Protein AF-A0A7M5UE19-F1 (afdb_monomer)

Mean predicted aligned error: 8.44 Å

Foldseek 3Di:
DEEEAEDDEDQEEEEEAEDQHYEYAYEYAYYAYEYEHQEYEYAYEYAHEEAEYDHQEYEEAYEYAAYEYEYAHQEYEEEYEYAEYEYEYEHAYYEYEYEYEYYEYHYPDHQYEYEYQYDYDYPDPVRYDYDDHPDDD

Secondary structure (DSSP, 8-state):
-EEEEEEEEEEEEEE--EEEEEEEEEEEEEEEE--EEEEEEEEEEEEEEEE--EEEEEEEEEEEEEEEE--BSSEEEEEEEEEEEEE---SSEEEEEEEEEEEEE--SSSEEEEEESSEEE-S-GGGEEE-------

Solvent-accessible surface area (backbone atoms only — not comparable to full-atom values): 6480 Å² total; per-residue (Å²): 109,72,41,78,46,71,74,57,78,44,71,66,48,78,48,70,48,68,31,57,30,19,37,39,37,42,44,33,47,30,41,39,39,42,28,31,24,52,30,19,39,38,40,39,43,36,42,37,42,38,37,41,28,32,24,49,30,22,38,38,40,40,41,35,45,38,41,39,37,40,31,30,27,51,30,25,39,39,40,39,42,36,45,38,39,40,38,38,45,28,21,56,36,31,38,40,40,42,45,49,65,40,46,39,53,51,70,71,62,42,47,34,38,43,38,44,66,41,71,70,64,64,90,63,70,91,40,53,50,79,57,68,84,58,81,80,130

Structure (mmCIF, N/CA/C/O backbone):
data_AF-A0A7M5UE19-F1
#
_entry.id   AF-A0A7M5UE19-F1
#
loop_
_atom_site.group_PDB
_atom_site.id
_atom_site.type_symbol
_atom_site.label_atom_id
_atom_site.label_alt_id
_atom_site.label_comp_id
_atom_site.label_asym_id
_atom_site.labe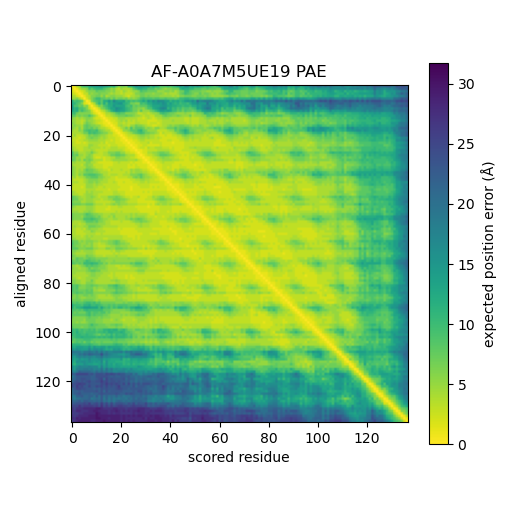l_entity_id
_atom_site.label_seq_id
_atom_site.pdbx_PDB_ins_code
_atom_site.Cartn_x
_atom_site.Cartn_y
_atom_site.Cartn_z
_atom_site.occupancy
_atom_site.B_iso_or_equiv
_atom_site.auth_seq_id
_atom_site.auth_comp_id
_atom_site.auth_asym_id
_atom_site.auth_atom_id
_atom_site.pdbx_PDB_model_num
ATOM 1 N N . MET A 1 1 ? 20.580 3.899 -9.466 1.00 66.88 1 MET A N 1
ATOM 2 C CA . MET A 1 1 ? 20.451 4.017 -8.003 1.00 66.88 1 MET A CA 1
ATOM 3 C C . MET A 1 1 ? 19.253 3.220 -7.522 1.00 66.88 1 MET A C 1
ATOM 5 O O . MET A 1 1 ? 18.225 3.252 -8.193 1.00 66.88 1 MET A O 1
ATOM 9 N N . SER A 1 2 ? 19.410 2.525 -6.399 1.00 81.69 2 SER A N 1
ATOM 10 C CA . SER A 1 2 ? 18.320 1.892 -5.650 1.00 81.69 2 SER A CA 1
ATOM 11 C C . SER A 1 2 ? 18.228 2.580 -4.289 1.00 81.69 2 SER A C 1
ATOM 13 O O . SER A 1 2 ? 19.278 2.899 -3.731 1.00 81.69 2 SER A O 1
ATOM 15 N N . VAL A 1 3 ? 17.020 2.799 -3.783 1.00 84.81 3 VAL A N 1
ATOM 16 C CA . VAL A 1 3 ? 16.764 3.358 -2.451 1.00 84.81 3 VAL A CA 1
ATOM 17 C C . VAL A 1 3 ? 16.072 2.288 -1.614 1.00 84.81 3 VAL A C 1
ATOM 19 O O . VAL A 1 3 ? 15.163 1.620 -2.106 1.00 84.81 3 VAL A O 1
ATOM 22 N N . LYS A 1 4 ? 16.534 2.102 -0.378 1.00 85.94 4 LYS A N 1
ATOM 23 C CA . LYS A 1 4 ? 15.905 1.233 0.615 1.00 85.94 4 LYS A CA 1
ATOM 24 C C . LYS A 1 4 ? 15.665 2.058 1.878 1.00 85.94 4 LYS A C 1
ATOM 26 O O . LYS A 1 4 ? 16.582 2.758 2.305 1.00 85.94 4 LYS A O 1
ATOM 31 N N . VAL A 1 5 ? 14.447 2.008 2.403 1.00 83.19 5 VAL A N 1
ATOM 32 C CA . VAL A 1 5 ? 14.054 2.569 3.698 1.00 83.19 5 VAL A CA 1
ATOM 33 C C . VAL A 1 5 ? 13.591 1.395 4.554 1.00 83.19 5 VAL A C 1
ATOM 35 O O . VAL A 1 5 ? 12.719 0.654 4.114 1.00 83.19 5 VAL A O 1
ATOM 38 N N . GLU A 1 6 ? 14.209 1.218 5.716 1.00 79.81 6 GLU A N 1
ATOM 39 C CA . GLU A 1 6 ? 13.894 0.185 6.710 1.00 79.81 6 GLU A CA 1
ATOM 40 C C . GLU A 1 6 ? 13.705 0.870 8.071 1.00 79.81 6 GLU A C 1
ATOM 42 O O . GLU A 1 6 ? 14.423 1.830 8.372 1.00 79.81 6 GLU A O 1
ATOM 47 N N . GLU A 1 7 ? 12.754 0.374 8.865 1.00 62.78 7 GLU A N 1
ATOM 48 C CA . GLU A 1 7 ? 12.625 0.610 10.314 1.00 62.78 7 GLU A CA 1
ATOM 49 C C . GLU A 1 7 ? 12.511 2.074 10.808 1.00 62.78 7 GLU A C 1
ATOM 51 O O . GLU A 1 7 ? 13.136 2.447 11.808 1.00 62.78 7 GLU A O 1
ATOM 56 N N . PRO A 1 8 ? 11.725 2.974 10.194 1.00 64.31 8 PRO A N 1
ATOM 57 C CA . PRO A 1 8 ? 11.242 4.122 10.935 1.00 64.31 8 PRO A CA 1
ATOM 58 C C . PRO A 1 8 ? 10.097 3.628 11.836 1.00 64.31 8 PRO A C 1
ATOM 60 O O . PRO A 1 8 ? 9.100 3.109 11.347 1.00 64.31 8 PRO A O 1
ATOM 63 N N . GLU A 1 9 ? 10.262 3.759 13.152 1.00 62.81 9 GLU A N 1
ATOM 64 C CA . GLU A 1 9 ? 9.203 3.527 14.138 1.00 62.81 9 GLU A CA 1
ATOM 65 C C . GLU A 1 9 ? 8.637 4.875 14.590 1.00 62.81 9 GLU A C 1
ATOM 67 O O . GLU A 1 9 ? 9.375 5.808 14.937 1.00 62.81 9 GLU A O 1
ATOM 72 N N . GLY A 1 10 ? 7.312 5.004 14.610 1.00 65.81 10 GLY A N 1
ATOM 73 C CA . GLY A 1 10 ? 6.695 6.272 14.961 1.00 65.81 10 GLY A CA 1
ATOM 74 C C . GLY A 1 10 ? 5.179 6.237 14.999 1.00 65.81 10 GLY A C 1
ATOM 75 O O . GLY A 1 10 ? 4.513 5.415 14.378 1.00 65.81 10 GLY A O 1
ATOM 76 N N . THR A 1 11 ? 4.608 7.185 15.740 1.00 74.12 11 THR A N 1
ATOM 77 C CA . THR A 1 11 ? 3.150 7.304 15.856 1.00 74.12 11 THR A CA 1
ATOM 78 C C . THR A 1 11 ? 2.521 7.807 14.551 1.00 74.12 11 THR A C 1
ATOM 80 O O . THR A 1 11 ? 1.397 7.442 14.211 1.00 74.12 11 THR A O 1
ATOM 83 N N . THR A 1 12 ? 3.256 8.648 13.819 1.00 81.25 12 THR A N 1
ATOM 84 C CA . THR A 1 12 ? 2.856 9.251 12.542 1.00 81.25 12 THR A CA 1
ATOM 85 C C . THR A 1 12 ? 4.076 9.384 11.638 1.00 81.25 12 THR A C 1
ATOM 87 O O . THR A 1 12 ? 5.030 10.058 12.037 1.00 81.25 12 THR A O 1
ATOM 90 N N . MET A 1 13 ? 4.061 8.789 10.444 1.00 80.25 13 MET A N 1
ATOM 91 C CA . MET A 1 13 ? 5.207 8.829 9.523 1.00 80.25 13 MET A CA 1
ATOM 92 C C . MET A 1 13 ? 4.800 9.020 8.064 1.00 80.25 13 MET A C 1
ATOM 94 O O . MET A 1 13 ? 3.722 8.604 7.642 1.00 80.25 13 MET A O 1
ATOM 98 N N . SER A 1 14 ? 5.692 9.649 7.296 1.00 83.50 14 SER A N 1
ATOM 99 C CA . SER A 1 14 ? 5.532 9.865 5.857 1.00 83.50 14 SER A CA 1
ATOM 100 C C . SER A 1 14 ? 6.846 9.573 5.137 1.00 83.50 14 SER A C 1
ATOM 102 O O . SER A 1 14 ? 7.886 10.110 5.526 1.00 83.50 14 SER A O 1
ATOM 104 N N . VAL A 1 15 ? 6.817 8.708 4.118 1.00 84.00 15 VAL A N 1
ATOM 105 C CA . VAL A 1 15 ? 8.023 8.233 3.417 1.00 84.00 15 VAL A CA 1
ATOM 106 C C . VAL A 1 15 ? 7.834 8.309 1.902 1.00 84.00 15 VAL A C 1
ATOM 108 O O . VAL A 1 15 ? 6.930 7.685 1.358 1.00 84.00 15 VAL A O 1
ATOM 111 N N . GLU A 1 16 ? 8.737 9.017 1.215 1.00 86.38 16 GLU A N 1
ATOM 112 C CA . GLU A 1 16 ? 8.673 9.251 -0.241 1.00 86.38 16 GLU A CA 1
ATOM 113 C C . GLU A 1 16 ? 10.014 8.930 -0.947 1.00 86.38 16 GLU A C 1
ATOM 115 O O . GLU A 1 16 ? 10.749 9.827 -1.378 1.00 86.38 16 GLU A O 1
ATOM 120 N N . PRO A 1 17 ? 10.432 7.655 -1.045 1.00 81.62 17 PRO A N 1
ATOM 121 C CA . PRO A 1 17 ? 11.705 7.312 -1.666 1.00 81.62 17 PRO A CA 1
ATOM 122 C C . PRO A 1 17 ? 11.600 7.232 -3.194 1.00 81.62 17 PRO A C 1
ATOM 124 O O . PRO A 1 17 ? 10.772 6.512 -3.755 1.00 81.62 17 PRO A O 1
ATOM 127 N N . GLY A 1 18 ? 12.520 7.916 -3.882 1.00 77.38 18 GLY A N 1
ATOM 128 C CA . GLY A 1 18 ? 12.615 7.943 -5.345 1.00 77.38 18 GLY A CA 1
ATOM 129 C C . GLY A 1 18 ? 13.885 7.281 -5.894 1.00 77.38 18 GLY A C 1
ATOM 130 O O . GLY A 1 18 ? 14.994 7.558 -5.436 1.00 77.38 18 GLY A O 1
ATOM 131 N N . GLY A 1 19 ? 13.765 6.442 -6.928 1.00 80.62 19 GLY A N 1
ATOM 132 C CA . GLY A 1 19 ? 14.926 5.816 -7.574 1.00 80.62 19 GLY A CA 1
ATOM 133 C C . GLY A 1 19 ? 14.592 4.951 -8.792 1.00 80.62 19 GLY A C 1
ATOM 134 O O . GLY A 1 19 ? 13.456 4.878 -9.239 1.00 80.62 19 GLY A O 1
ATOM 135 N N . LEU A 1 20 ? 15.580 4.239 -9.360 1.00 84.56 20 LEU A N 1
ATOM 136 C CA . LEU A 1 20 ? 15.265 3.195 -10.359 1.00 84.56 20 LEU A CA 1
ATOM 137 C C . LEU A 1 20 ? 14.562 2.005 -9.691 1.00 84.56 20 LEU A C 1
ATOM 139 O O . LEU A 1 20 ? 13.762 1.321 -10.329 1.00 84.56 20 LEU A O 1
ATOM 143 N N . LYS A 1 21 ? 14.900 1.745 -8.427 1.00 85.50 21 LYS A N 1
ATOM 144 C CA . LYS A 1 21 ? 14.276 0.748 -7.561 1.00 85.50 21 LYS A CA 1
ATOM 145 C C . LYS A 1 21 ? 14.099 1.364 -6.176 1.00 85.50 21 LYS A C 1
ATOM 147 O O . LYS A 1 21 ? 15.091 1.872 -5.652 1.00 85.50 21 LYS A O 1
ATOM 152 N N . SER A 1 22 ? 12.908 1.266 -5.611 1.00 85.69 22 SER A N 1
ATOM 153 C CA . SER A 1 22 ? 12.597 1.723 -4.256 1.00 85.69 22 SER A CA 1
ATOM 154 C C . SER A 1 22 ? 12.024 0.558 -3.451 1.00 85.69 22 SER A C 1
ATOM 156 O O . SER A 1 22 ? 11.230 -0.219 -3.980 1.00 85.69 22 SER A O 1
ATOM 158 N N . SER A 1 23 ? 12.473 0.409 -2.208 1.00 86.56 23 SER A N 1
ATOM 159 C CA . SER A 1 23 ? 11.973 -0.576 -1.246 1.00 86.56 23 SER A CA 1
ATOM 160 C C . SER A 1 23 ? 11.717 0.133 0.076 1.00 86.56 23 SER A C 1
ATOM 162 O O . SER A 1 23 ? 12.596 0.872 0.525 1.00 86.56 23 SER A O 1
ATOM 164 N N . VAL A 1 24 ? 10.542 -0.065 0.661 1.00 87.50 24 VAL A N 1
ATOM 165 C CA . VAL A 1 24 ? 10.120 0.587 1.905 1.00 87.50 24 VAL A CA 1
ATOM 166 C C . VAL A 1 24 ? 9.533 -0.453 2.839 1.00 87.50 24 VAL A C 1
ATOM 168 O O . VAL A 1 24 ? 8.663 -1.197 2.408 1.00 87.50 24 VAL A O 1
ATOM 171 N N . GLU A 1 25 ? 10.011 -0.471 4.076 1.00 88.44 25 GLU A N 1
ATOM 172 C CA . GLU A 1 25 ? 9.521 -1.314 5.165 1.00 88.44 25 GLU A CA 1
ATOM 173 C C . GLU A 1 25 ? 9.382 -0.436 6.410 1.00 88.44 25 GLU A C 1
ATOM 175 O O . GLU A 1 25 ? 10.369 0.173 6.843 1.00 88.44 25 GLU A O 1
ATOM 180 N N . VAL A 1 26 ? 8.155 -0.276 6.911 1.00 83.88 26 VAL A N 1
ATOM 181 C CA . VAL A 1 26 ? 7.849 0.637 8.024 1.00 83.88 26 VAL A CA 1
ATOM 182 C C . VAL A 1 26 ? 6.739 0.082 8.922 1.00 83.88 26 VAL A C 1
ATOM 184 O O . VAL A 1 26 ? 5.801 -0.545 8.431 1.00 83.88 26 VAL A O 1
ATOM 187 N N . GLU A 1 27 ? 6.812 0.382 10.222 1.00 85.19 27 GLU A N 1
ATOM 188 C CA . GLU A 1 27 ? 5.825 -0.031 11.232 1.00 85.19 27 GLU A CA 1
ATOM 189 C C . GLU A 1 27 ? 5.351 1.183 12.049 1.00 85.19 27 GLU A C 1
ATOM 191 O O . GLU A 1 27 ? 6.149 2.021 12.481 1.00 85.19 27 GLU A O 1
ATOM 196 N N . GLY A 1 28 ? 4.044 1.312 12.285 1.00 83.38 28 GLY A N 1
ATOM 197 C CA . GLY A 1 28 ? 3.522 2.431 13.066 1.00 83.38 28 GLY A CA 1
ATOM 198 C C . GLY A 1 28 ? 2.003 2.526 13.125 1.00 83.38 28 GLY A C 1
ATOM 199 O O . GLY A 1 28 ? 1.270 1.797 12.473 1.00 83.38 28 GLY A O 1
ATOM 200 N N . THR A 1 29 ? 1.481 3.468 13.910 1.00 85.12 29 THR A N 1
ATOM 201 C CA . THR A 1 29 ? 0.019 3.621 14.047 1.00 85.12 29 THR A CA 1
ATOM 202 C C . THR A 1 29 ? -0.633 4.303 12.848 1.00 85.12 29 THR A C 1
ATOM 204 O O . THR A 1 29 ? -1.698 3.867 12.413 1.00 85.12 29 THR A O 1
ATOM 207 N N . THR A 1 30 ? -0.013 5.362 12.320 1.00 85.38 30 THR A N 1
ATOM 208 C CA . THR A 1 30 ? -0.544 6.141 11.194 1.00 85.38 30 THR A CA 1
ATOM 209 C C . THR A 1 30 ? 0.559 6.410 10.183 1.00 85.38 30 THR A C 1
ATOM 211 O O . THR A 1 30 ? 1.527 7.099 10.514 1.00 85.38 30 THR A O 1
ATOM 214 N N . MET A 1 31 ? 0.431 5.911 8.954 1.00 85.06 31 MET A N 1
ATOM 215 C CA . MET A 1 31 ? 1.505 6.032 7.963 1.00 85.06 31 MET A CA 1
ATOM 216 C C . MET A 1 31 ? 1.026 6.385 6.559 1.00 85.06 31 MET A C 1
ATOM 218 O O . MET A 1 31 ? -0.054 5.984 6.129 1.00 85.06 31 MET A O 1
ATOM 222 N N . SER A 1 32 ? 1.878 7.129 5.852 1.00 87.44 32 SER A N 1
ATOM 223 C CA . SER A 1 32 ? 1.704 7.509 4.449 1.00 87.44 32 SER A CA 1
ATOM 224 C C . SER A 1 32 ? 2.976 7.185 3.661 1.00 87.44 32 SER A C 1
ATOM 226 O O . SER A 1 32 ? 4.052 7.684 3.991 1.00 87.44 32 SER A O 1
ATOM 228 N N . VAL A 1 33 ? 2.883 6.332 2.643 1.00 86.50 33 VAL A N 1
ATOM 229 C CA . VAL A 1 33 ? 4.051 5.813 1.915 1.00 86.50 33 VAL A CA 1
ATOM 230 C C . VAL A 1 33 ? 3.856 5.993 0.409 1.00 86.50 33 VAL A C 1
ATOM 232 O O . VAL A 1 33 ? 3.010 5.331 -0.183 1.00 86.50 33 VAL A O 1
ATOM 235 N N . GLU A 1 34 ? 4.671 6.844 -0.221 1.00 87.94 34 GLU A N 1
ATOM 236 C CA . GLU A 1 34 ? 4.589 7.174 -1.657 1.00 87.94 34 GLU A CA 1
ATOM 237 C C . GLU A 1 34 ? 5.935 6.937 -2.388 1.00 87.94 34 GLU A C 1
ATOM 239 O O . GLU A 1 34 ? 6.688 7.865 -2.702 1.00 87.94 34 GLU A O 1
ATOM 244 N N . PRO A 1 35 ? 6.331 5.675 -2.638 1.00 83.38 35 PRO A N 1
ATOM 245 C CA . PRO A 1 35 ? 7.574 5.371 -3.331 1.00 83.38 35 PRO A CA 1
ATOM 246 C C . PRO A 1 35 ? 7.430 5.439 -4.844 1.00 83.38 35 PRO A C 1
ATOM 248 O O . PRO A 1 35 ? 6.572 4.797 -5.451 1.00 83.38 35 PRO A O 1
ATOM 251 N N . GLY A 1 36 ? 8.378 6.137 -5.467 1.00 80.31 36 GLY A N 1
ATOM 252 C CA . GLY A 1 36 ? 8.467 6.292 -6.913 1.00 80.31 36 GLY A CA 1
ATOM 253 C C . GLY A 1 36 ? 9.659 5.555 -7.522 1.00 80.31 36 GLY A C 1
ATOM 254 O O . GLY A 1 36 ? 10.775 5.570 -6.992 1.00 80.31 36 GLY A O 1
ATOM 255 N N . GLY A 1 37 ? 9.463 4.960 -8.700 1.00 83.81 37 GLY A N 1
ATOM 256 C CA . GLY A 1 37 ? 10.570 4.427 -9.493 1.00 83.81 37 GLY A CA 1
ATOM 257 C C . GLY A 1 37 ? 10.163 3.568 -10.683 1.00 83.81 37 GLY A C 1
ATOM 258 O O . GLY A 1 37 ? 9.005 3.514 -11.069 1.00 83.81 37 GLY A O 1
ATOM 259 N N . LEU A 1 38 ? 11.108 2.850 -11.307 1.00 86.12 38 LEU A N 1
ATOM 260 C CA . LEU A 1 38 ? 10.726 1.815 -12.288 1.00 86.12 38 LEU A CA 1
ATOM 261 C C . LEU A 1 38 ? 10.152 0.579 -11.587 1.00 86.12 38 LEU A C 1
ATOM 263 O O . LEU A 1 38 ? 9.332 -0.132 -12.172 1.00 86.12 38 LEU A O 1
ATOM 267 N N . LYS A 1 39 ? 10.636 0.294 -10.376 1.00 86.31 39 LYS A N 1
ATOM 268 C CA . LYS A 1 39 ? 10.170 -0.791 -9.515 1.00 86.31 39 LYS A CA 1
ATOM 269 C C . LYS A 1 39 ? 10.040 -0.281 -8.085 1.00 86.31 39 LYS A C 1
ATOM 271 O O . LYS A 1 39 ? 11.047 0.178 -7.546 1.00 86.31 39 LYS A O 1
ATOM 276 N N . SER A 1 40 ? 8.869 -0.441 -7.493 1.00 87.69 40 SER A N 1
ATOM 277 C CA . SER A 1 40 ? 8.596 -0.078 -6.103 1.00 87.69 40 SER A CA 1
ATOM 278 C C . SER A 1 40 ? 8.102 -1.311 -5.347 1.00 87.69 40 SER A C 1
ATOM 280 O O . SER A 1 40 ? 7.287 -2.066 -5.878 1.00 87.69 40 SER A O 1
ATOM 282 N N . SER A 1 41 ? 8.645 -1.538 -4.153 1.00 88.50 41 SER A N 1
ATOM 283 C CA . SER A 1 41 ? 8.213 -2.574 -3.209 1.00 88.50 41 SER A CA 1
ATOM 284 C C . SER A 1 41 ? 7.939 -1.916 -1.870 1.00 88.50 41 SER A C 1
ATOM 286 O O . SER A 1 41 ? 8.754 -1.104 -1.426 1.00 88.50 41 SER A O 1
ATOM 288 N N . VAL A 1 42 ? 6.807 -2.237 -1.264 1.00 89.00 42 VAL A N 1
ATOM 289 C CA . VAL A 1 42 ? 6.345 -1.588 -0.042 1.00 89.00 42 VAL A CA 1
ATOM 290 C C . VAL A 1 42 ? 5.759 -2.634 0.886 1.00 89.00 42 VAL A C 1
ATOM 292 O O . VAL A 1 42 ? 4.903 -3.393 0.447 1.00 89.00 42 VAL A O 1
ATOM 295 N N . GLU A 1 43 ? 6.222 -2.638 2.126 1.00 89.94 43 GLU A N 1
ATOM 296 C CA . GLU A 1 43 ? 5.744 -3.480 3.217 1.00 89.94 43 GLU A CA 1
ATOM 297 C C . GLU A 1 43 ? 5.442 -2.575 4.410 1.00 89.94 43 GLU A C 1
ATOM 299 O O . GLU A 1 43 ? 6.249 -1.703 4.762 1.00 89.94 43 GLU A O 1
ATOM 304 N N . VAL A 1 44 ? 4.226 -2.674 4.942 1.00 86.12 44 VAL A N 1
ATOM 305 C CA . VAL A 1 44 ? 3.730 -1.704 5.916 1.00 86.12 44 VAL A CA 1
ATOM 306 C C . VAL A 1 44 ? 2.817 -2.366 6.932 1.00 86.12 44 VAL A C 1
ATOM 308 O O . VAL A 1 44 ? 1.768 -2.886 6.562 1.00 86.12 44 VAL A O 1
ATOM 311 N N . GLU A 1 45 ? 3.158 -2.258 8.211 1.00 88.19 45 GLU A N 1
ATOM 312 C CA . GLU A 1 45 ? 2.334 -2.787 9.302 1.00 88.19 45 GLU A CA 1
ATOM 313 C C . GLU A 1 45 ? 1.836 -1.644 10.193 1.00 88.19 45 GLU A C 1
ATOM 315 O O . GLU A 1 45 ? 2.592 -0.739 10.572 1.00 88.19 45 GLU A O 1
ATOM 320 N N . GLY A 1 46 ? 0.537 -1.631 10.504 1.00 86.00 46 GLY A N 1
ATOM 321 C CA . GLY A 1 46 ? -0.001 -0.567 11.336 1.00 86.00 46 GLY A CA 1
ATOM 322 C C . GLY A 1 46 ? -1.503 -0.529 11.553 1.00 86.00 46 GLY A C 1
ATOM 323 O O . GLY A 1 46 ? -2.247 -1.470 11.318 1.00 86.00 46 GLY A O 1
ATOM 324 N N . THR A 1 47 ? -1.992 0.601 12.068 1.00 87.31 47 THR A N 1
ATOM 325 C CA . THR A 1 47 ? -3.423 0.760 12.385 1.00 87.31 47 THR A CA 1
ATOM 326 C C . THR A 1 47 ? -4.172 1.466 11.254 1.00 87.31 47 THR A C 1
ATOM 328 O O . THR A 1 47 ? -5.221 0.989 10.813 1.00 87.31 47 THR A O 1
ATOM 331 N N . THR A 1 48 ? -3.646 2.606 10.793 1.00 87.12 48 THR A N 1
ATOM 332 C CA . THR A 1 48 ? -4.224 3.452 9.738 1.00 87.12 48 THR A 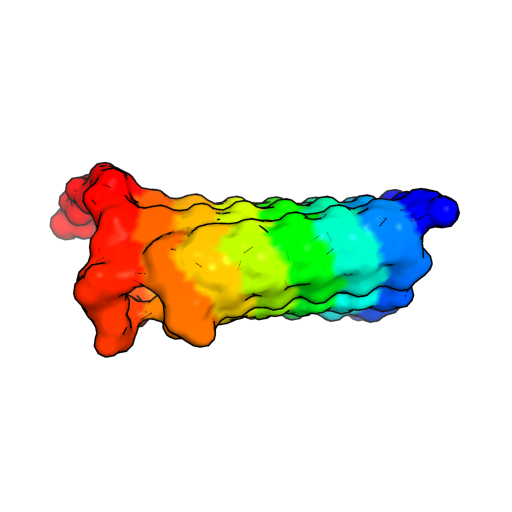CA 1
ATOM 333 C C . THR A 1 48 ? -3.183 3.778 8.675 1.00 87.12 48 THR A C 1
ATOM 335 O O . THR A 1 48 ? -2.195 4.452 8.962 1.00 87.12 48 THR A O 1
ATOM 338 N N . MET A 1 49 ? -3.41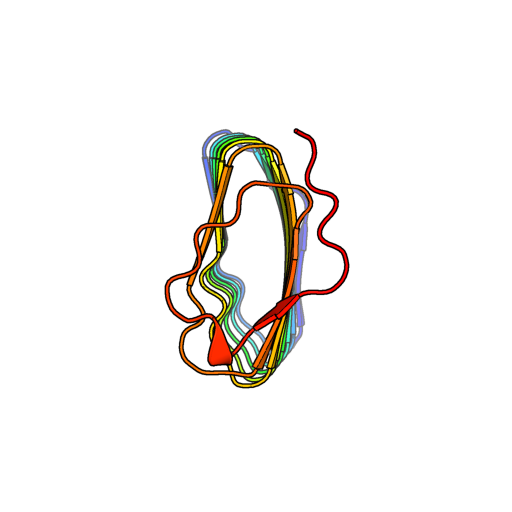6 3.340 7.441 1.00 86.75 49 MET A N 1
ATOM 339 C CA . MET A 1 49 ? -2.360 3.278 6.427 1.00 86.75 49 MET A CA 1
ATOM 340 C C . MET A 1 49 ? -2.827 3.852 5.093 1.00 86.75 49 MET A C 1
ATOM 342 O O . MET A 1 49 ? -3.941 3.569 4.644 1.00 86.75 49 MET A O 1
ATOM 346 N N . SER A 1 50 ? -1.956 4.622 4.445 1.00 88.88 50 SER A N 1
ATOM 347 C CA . SER A 1 50 ? -2.142 5.117 3.079 1.00 88.88 50 SER A CA 1
ATOM 348 C C . SER A 1 50 ? -0.889 4.839 2.256 1.00 88.88 50 SER A C 1
ATOM 350 O O . SER A 1 50 ? 0.206 5.261 2.629 1.00 88.88 50 SER A O 1
ATOM 352 N N . VAL A 1 51 ? -1.027 4.088 1.166 1.00 87.75 51 VAL A N 1
ATOM 353 C CA . VAL A 1 51 ? 0.115 3.592 0.389 1.00 87.75 51 VAL A CA 1
ATOM 354 C C . VAL A 1 51 ? -0.120 3.842 -1.097 1.00 87.75 51 VAL A C 1
ATOM 356 O O . VAL A 1 51 ? -0.993 3.225 -1.702 1.00 87.75 51 VAL A O 1
ATOM 359 N N . GLU A 1 52 ? 0.689 4.713 -1.697 1.00 89.00 52 GLU A N 1
ATOM 360 C CA . GLU A 1 52 ? 0.536 5.191 -3.080 1.00 89.00 52 GLU A CA 1
ATOM 361 C C . GLU A 1 52 ? 1.818 4.962 -3.913 1.00 89.00 52 GLU A C 1
ATOM 363 O O . GLU A 1 52 ? 2.534 5.890 -4.290 1.00 89.00 52 GLU A O 1
ATOM 368 N N . PRO A 1 53 ? 2.204 3.706 -4.197 1.00 83.69 53 PRO A N 1
ATOM 369 C CA . PRO A 1 53 ? 3.434 3.430 -4.922 1.00 83.69 53 PRO A CA 1
ATOM 370 C C . PRO A 1 53 ? 3.263 3.656 -6.421 1.00 83.69 53 PRO A C 1
ATOM 372 O O . PRO A 1 53 ? 2.426 3.038 -7.082 1.00 83.69 53 PRO A O 1
ATOM 375 N N . GLY A 1 54 ? 4.150 4.471 -6.986 1.00 80.94 54 GLY A N 1
ATOM 376 C CA . GLY A 1 54 ? 4.221 4.745 -8.414 1.00 80.94 54 GLY A CA 1
ATOM 377 C C . GLY A 1 54 ? 5.354 3.991 -9.110 1.00 80.94 54 GLY A C 1
ATOM 378 O O . GLY A 1 54 ? 6.481 3.902 -8.612 1.00 80.94 54 GLY A O 1
ATOM 379 N N . GLY A 1 55 ? 5.099 3.502 -10.326 1.00 83.25 55 GLY A N 1
ATOM 380 C CA . GLY A 1 55 ? 6.170 3.022 -11.196 1.00 83.25 55 GLY A CA 1
ATOM 381 C C . GLY A 1 55 ? 5.735 2.200 -12.398 1.00 83.25 55 GLY A C 1
ATOM 382 O O . GLY A 1 55 ? 4.572 2.168 -12.763 1.00 83.25 55 GLY A O 1
ATOM 383 N N . LEU A 1 56 ? 6.668 1.506 -13.064 1.00 85.81 56 LEU A N 1
ATOM 384 C CA . LEU A 1 56 ? 6.273 0.508 -14.077 1.00 85.81 56 LEU A CA 1
ATOM 385 C C . LEU A 1 56 ? 5.785 -0.786 -13.421 1.00 85.81 56 LEU A C 1
ATOM 387 O O . LEU A 1 56 ? 4.947 -1.485 -13.997 1.00 85.81 56 LEU A O 1
ATOM 391 N N . LYS A 1 57 ? 6.367 -1.135 -12.271 1.00 86.56 57 LYS A N 1
ATOM 392 C CA . LYS A 1 57 ? 6.011 -2.303 -11.469 1.00 86.56 57 LYS A CA 1
ATOM 393 C C . LYS A 1 57 ? 5.934 -1.910 -9.999 1.00 86.56 57 LYS A C 1
ATOM 395 O O . LYS A 1 57 ? 6.951 -1.465 -9.468 1.00 86.56 57 LYS A O 1
ATOM 400 N N . SER A 1 58 ? 4.799 -2.166 -9.372 1.00 87.00 58 SER A N 1
ATOM 401 C CA . SER A 1 58 ? 4.575 -1.890 -7.954 1.00 87.00 58 SER A CA 1
ATOM 402 C C . SER A 1 58 ? 4.143 -3.173 -7.244 1.00 87.00 58 SER A C 1
ATOM 404 O O . SER A 1 58 ? 3.340 -3.934 -7.786 1.00 87.00 58 SER A O 1
ATOM 406 N N . SER A 1 59 ? 4.724 -3.432 -6.075 1.00 88.50 59 SER A N 1
ATOM 407 C CA . SER A 1 59 ? 4.339 -4.510 -5.160 1.00 88.50 59 SER A CA 1
ATOM 408 C C . SER A 1 59 ? 4.069 -3.899 -3.798 1.00 88.50 59 SER A C 1
ATOM 410 O O . SER A 1 59 ? 4.892 -3.108 -3.330 1.00 88.50 59 SER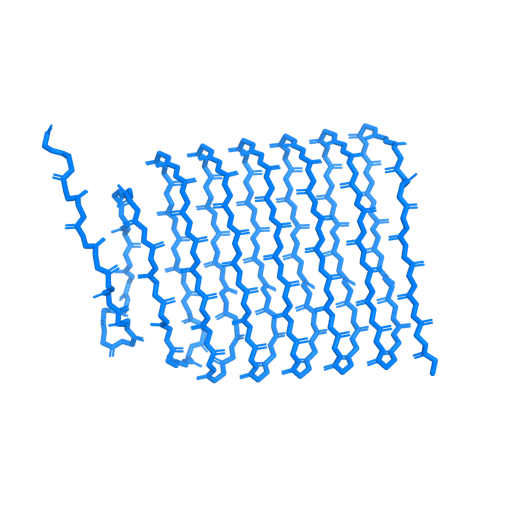 A O 1
ATOM 412 N N . VAL A 1 60 ? 2.934 -4.239 -3.204 1.00 89.19 60 VAL A N 1
ATOM 413 C CA . VAL A 1 60 ? 2.493 -3.679 -1.928 1.00 89.19 60 VAL A CA 1
ATOM 414 C C . VAL A 1 60 ? 1.975 -4.796 -1.046 1.00 89.19 60 VAL A C 1
ATOM 416 O O . VAL A 1 60 ? 1.134 -5.565 -1.500 1.00 89.19 60 VAL A O 1
ATOM 419 N N . GLU A 1 61 ? 2.461 -4.836 0.182 1.00 90.38 61 GLU A N 1
ATOM 420 C CA . GLU A 1 61 ? 1.990 -5.694 1.259 1.00 90.38 61 GLU A CA 1
ATOM 421 C C . GLU A 1 61 ? 1.671 -4.793 2.449 1.00 90.38 61 GLU A C 1
ATOM 423 O O . GLU A 1 61 ? 2.482 -3.942 2.830 1.00 90.38 61 GLU A O 1
ATOM 428 N N . VAL A 1 62 ? 0.443 -4.878 2.951 1.00 86.62 62 VAL A N 1
ATOM 429 C CA . VAL A 1 62 ? -0.022 -4.002 4.025 1.00 86.62 62 VAL A CA 1
ATOM 430 C C . VAL A 1 62 ? -0.843 -4.817 5.015 1.00 86.62 62 VAL A C 1
ATOM 432 O O . VAL A 1 62 ? -1.799 -5.480 4.613 1.00 86.62 62 VAL A O 1
ATOM 435 N N . GLU A 1 63 ? -0.519 -4.710 6.300 1.00 88.75 63 GLU A N 1
ATOM 436 C CA . GLU A 1 63 ? -1.259 -5.347 7.392 1.00 88.75 63 GLU A CA 1
ATOM 437 C C . GLU A 1 63 ? -1.771 -4.288 8.378 1.00 88.75 63 GLU A C 1
ATOM 439 O O . GLU A 1 63 ? -1.032 -3.394 8.805 1.00 88.75 63 GLU A O 1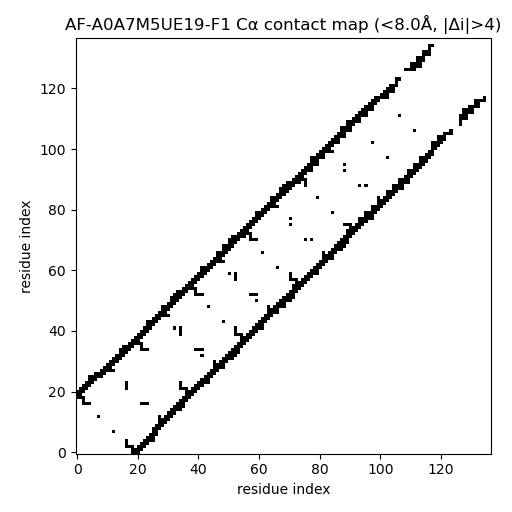
ATOM 444 N N . GLY A 1 64 ? -3.063 -4.347 8.723 1.00 86.62 64 GLY A N 1
ATOM 445 C CA . GLY A 1 64 ? -3.634 -3.374 9.645 1.00 86.62 64 GLY A CA 1
ATOM 446 C C . GLY A 1 64 ? -5.150 -3.272 9.708 1.00 86.62 64 GLY A C 1
ATOM 447 O O . GLY A 1 64 ? -5.905 -3.998 9.076 1.00 86.62 64 GLY A O 1
ATOM 448 N N . THR A 1 65 ? -5.660 -2.325 10.499 1.00 86.75 65 THR A N 1
ATOM 449 C CA . THR A 1 65 ? -7.119 -2.198 10.688 1.00 86.75 65 THR A CA 1
ATOM 450 C C . THR A 1 65 ? -7.832 -1.404 9.595 1.00 86.75 65 THR A C 1
ATOM 452 O O . THR A 1 65 ? -8.901 -1.825 9.149 1.00 86.75 65 THR A O 1
ATOM 455 N N . THR A 1 66 ? -7.293 -0.248 9.191 1.00 86.75 66 THR A N 1
ATOM 456 C CA . THR A 1 66 ? -7.916 0.667 8.216 1.00 86.75 66 THR A CA 1
ATOM 457 C C . THR A 1 66 ? -6.903 1.085 7.165 1.00 86.75 66 THR A C 1
ATOM 459 O O . THR A 1 66 ? -5.947 1.788 7.488 1.00 86.75 66 THR A O 1
ATOM 462 N N . MET A 1 67 ? -7.101 0.673 5.912 1.00 85.38 67 MET A N 1
ATOM 463 C CA . MET A 1 67 ? -6.056 0.803 4.890 1.00 85.38 67 MET A CA 1
ATOM 464 C C . MET A 1 67 ? -6.591 1.328 3.564 1.00 85.38 67 MET A C 1
ATOM 466 O O . MET A 1 67 ? -7.688 0.976 3.132 1.00 85.38 67 MET A O 1
ATOM 470 N N . SER A 1 68 ? -5.804 2.200 2.938 1.00 87.94 68 SER A N 1
ATOM 471 C CA . SER A 1 68 ? -6.040 2.751 1.603 1.00 87.94 68 SER A CA 1
ATOM 472 C C . SER A 1 68 ? -4.794 2.530 0.753 1.00 87.94 68 SER A C 1
ATOM 474 O O . SER A 1 68 ? -3.706 2.961 1.132 1.00 87.94 68 SER A O 1
ATOM 476 N N . VAL A 1 69 ? -4.936 1.818 -0.362 1.00 86.31 69 VAL A N 1
ATOM 477 C CA . VAL A 1 69 ? -3.807 1.436 -1.217 1.00 86.31 69 VAL A CA 1
ATOM 478 C C . VAL A 1 69 ? -4.113 1.815 -2.660 1.00 86.31 69 VAL A C 1
ATOM 480 O O . VAL A 1 69 ? -5.037 1.267 -3.258 1.00 86.31 69 VAL A O 1
ATOM 483 N N . GLU A 1 70 ? -3.316 2.710 -3.240 1.00 87.81 70 GLU A N 1
ATOM 484 C CA . GLU A 1 70 ? -3.493 3.222 -4.608 1.00 87.81 70 GLU A CA 1
ATOM 485 C C . GLU A 1 70 ? -2.207 3.009 -5.431 1.00 87.81 70 GLU A C 1
ATOM 487 O O . GLU A 1 70 ? -1.433 3.930 -5.700 1.00 87.81 70 GLU A O 1
ATOM 492 N N . PRO A 1 71 ? -1.901 1.757 -5.814 1.00 82.38 71 PRO A N 1
ATOM 493 C CA . PRO A 1 71 ? -0.703 1.449 -6.570 1.00 82.38 71 PRO A CA 1
ATOM 494 C C . PRO A 1 71 ? -0.888 1.821 -8.037 1.00 82.38 71 PRO A C 1
ATOM 496 O O . PRO A 1 71 ? -1.730 1.257 -8.738 1.00 82.38 71 PRO A O 1
ATOM 499 N N . GLY A 1 72 ? -0.029 2.705 -8.534 1.00 80.06 72 GLY A N 1
ATOM 500 C CA . GLY A 1 72 ? 0.028 3.086 -9.938 1.00 80.06 72 GLY A CA 1
ATOM 501 C C . GLY A 1 72 ? 1.078 2.297 -10.722 1.00 80.06 72 GLY A C 1
ATOM 502 O O . GLY A 1 72 ? 2.187 2.045 -10.243 1.00 80.06 72 GLY A O 1
ATOM 503 N N . GLY A 1 73 ? 0.774 1.967 -11.981 1.00 81.00 73 GLY A N 1
ATOM 504 C CA . GLY A 1 73 ? 1.795 1.518 -12.924 1.00 81.00 73 GLY A CA 1
ATOM 505 C C . GLY A 1 73 ? 1.312 0.726 -14.126 1.00 81.00 73 GLY A C 1
ATOM 506 O O . GLY A 1 73 ? 0.146 0.754 -14.487 1.00 81.00 73 GLY A O 1
ATOM 507 N N . LEU A 1 74 ? 2.220 0.012 -14.805 1.00 83.88 74 LEU A N 1
ATOM 508 C CA . LEU A 1 74 ? 1.818 -0.959 -15.838 1.00 83.88 74 LEU A CA 1
ATOM 509 C C . LEU A 1 74 ? 1.419 -2.303 -15.225 1.00 83.88 74 LEU A C 1
ATOM 511 O O . LEU A 1 74 ? 0.596 -3.017 -15.803 1.00 83.88 74 LEU A O 1
ATOM 515 N N . LYS A 1 75 ? 2.077 -2.677 -14.121 1.00 83.69 75 LYS A N 1
ATOM 516 C CA . LYS A 1 75 ? 1.828 -3.908 -13.377 1.00 83.69 75 LYS A CA 1
ATOM 517 C C . LYS A 1 75 ? 1.825 -3.624 -11.882 1.00 83.69 75 LYS A C 1
ATOM 519 O O . LYS A 1 75 ? 2.855 -3.182 -11.375 1.00 83.69 75 LYS A O 1
ATOM 524 N N . SER A 1 76 ? 0.743 -3.975 -11.208 1.00 83.56 76 SER A N 1
ATOM 525 C CA . SER A 1 76 ? 0.600 -3.782 -9.766 1.00 83.56 76 SER A CA 1
ATOM 526 C C . SER A 1 76 ? 0.219 -5.102 -9.097 1.00 83.56 76 SER A C 1
ATOM 528 O O . SER A 1 76 ? -0.601 -5.850 -9.629 1.00 83.56 76 SER A O 1
ATOM 530 N N . SER A 1 77 ? 0.850 -5.410 -7.969 1.00 86.38 77 SER A N 1
ATOM 531 C CA . SER A 1 77 ? 0.490 -6.523 -7.087 1.00 86.38 77 SER A CA 1
ATOM 532 C C . SER A 1 77 ? 0.239 -5.962 -5.702 1.00 86.38 77 SER A C 1
ATOM 534 O O . SER A 1 77 ? 1.044 -5.160 -5.228 1.00 86.38 77 SER A O 1
ATOM 536 N N . VAL A 1 78 ? -0.872 -6.352 -5.095 1.00 85.88 78 VAL A N 1
ATOM 537 C CA . VAL A 1 78 ? -1.317 -5.815 -3.815 1.00 85.88 78 VAL A CA 1
ATOM 538 C C . VAL A 1 78 ? -1.805 -6.958 -2.950 1.00 85.88 78 VAL A C 1
ATOM 540 O O . VAL A 1 78 ? -2.658 -7.722 -3.394 1.00 85.88 78 VAL A O 1
ATOM 543 N N . GLU A 1 79 ? -1.278 -7.028 -1.741 1.00 87.69 79 GLU A N 1
ATOM 544 C CA . GLU A 1 79 ? -1.708 -7.920 -0.677 1.00 87.69 79 GLU A CA 1
ATOM 545 C C . GLU A 1 79 ? -2.086 -7.058 0.528 1.00 87.69 79 GLU A C 1
ATOM 547 O O . GLU A 1 79 ? -1.327 -6.169 0.925 1.00 87.69 79 GLU A O 1
ATOM 552 N N . VAL A 1 80 ? -3.310 -7.224 1.025 1.00 82.94 80 VAL A N 1
ATOM 553 C CA . VAL A 1 80 ? -3.844 -6.403 2.118 1.00 82.94 80 VAL A CA 1
ATOM 554 C C . VAL A 1 80 ? -4.554 -7.310 3.110 1.00 82.94 80 VAL A C 1
ATOM 556 O O . VAL A 1 80 ? -5.518 -7.981 2.743 1.00 82.94 80 VAL A O 1
ATOM 559 N N . GLU A 1 81 ? -4.128 -7.291 4.366 1.00 85.75 81 GLU A N 1
ATOM 560 C CA . GLU A 1 81 ? -4.804 -8.010 5.446 1.00 85.75 81 GLU A CA 1
ATOM 561 C C . GLU A 1 81 ? -5.350 -7.019 6.473 1.00 85.75 81 GLU A C 1
ATOM 563 O O . GLU A 1 81 ? -4.621 -6.182 7.011 1.00 85.75 81 GLU A O 1
ATOM 568 N N . GLY A 1 82 ? -6.659 -7.069 6.740 1.00 83.31 82 GLY A N 1
ATOM 569 C CA . GLY A 1 82 ? -7.236 -6.100 7.656 1.00 83.31 82 GLY A CA 1
ATOM 570 C C . GLY A 1 82 ? -8.737 -6.105 7.870 1.00 83.31 82 GLY A C 1
ATOM 571 O O . GLY A 1 82 ? -9.487 -6.976 7.444 1.00 83.31 82 GLY A O 1
ATOM 572 N N . THR A 1 83 ? -9.226 -5.085 8.580 1.00 83.31 83 THR A N 1
ATOM 573 C CA . THR A 1 83 ? -10.657 -4.987 8.919 1.00 83.31 83 THR A CA 1
ATOM 574 C C . THR A 1 83 ? -11.444 -4.204 7.865 1.00 83.31 83 THR A C 1
ATOM 576 O O . THR A 1 83 ? -12.493 -4.665 7.394 1.00 83.31 83 THR A O 1
ATOM 579 N N . THR A 1 84 ? -10.940 -3.019 7.506 1.00 82.88 84 THR A N 1
ATOM 580 C CA . THR A 1 84 ? -11.545 -2.077 6.554 1.00 82.88 84 THR A CA 1
ATOM 581 C C . THR A 1 84 ? -10.517 -1.643 5.523 1.00 82.88 84 THR A C 1
ATOM 583 O O . THR A 1 84 ? -9.506 -1.037 5.872 1.00 82.88 84 THR A O 1
ATOM 586 N N . MET A 1 85 ? -10.773 -1.944 4.252 1.00 81.00 85 MET A N 1
ATOM 587 C CA . MET A 1 85 ? -9.781 -1.753 3.194 1.00 81.00 85 MET A CA 1
ATOM 588 C C . MET A 1 85 ? -10.383 -1.121 1.943 1.00 81.00 85 MET A C 1
ATOM 590 O O . MET A 1 85 ? -11.479 -1.483 1.504 1.00 81.00 85 MET A O 1
ATOM 594 N N . SER A 1 86 ? -9.617 -0.215 1.347 1.00 83.44 86 SER A N 1
ATOM 595 C CA . SER A 1 86 ? -9.900 0.413 0.060 1.00 83.44 86 SER A CA 1
ATOM 596 C C . SER A 1 86 ? -8.683 0.251 -0.840 1.00 83.44 86 SER A C 1
ATOM 598 O O . SER A 1 86 ? -7.588 0.673 -0.475 1.00 83.44 86 SER A O 1
ATOM 600 N N . VAL A 1 87 ? -8.858 -0.371 -2.005 1.00 80.88 87 VAL A N 1
ATOM 601 C CA . VAL A 1 87 ? -7.768 -0.593 -2.961 1.00 80.88 87 VAL A CA 1
ATOM 602 C C . VAL A 1 87 ? -8.154 -0.014 -4.319 1.00 80.88 87 VAL A C 1
ATOM 604 O O . VAL A 1 87 ? -9.121 -0.463 -4.935 1.00 80.88 87 VAL A O 1
ATOM 607 N N . GLU A 1 88 ? -7.381 0.950 -4.810 1.00 83.50 88 GLU A N 1
ATOM 608 C CA . GLU A 1 88 ? -7.549 1.551 -6.138 1.00 83.50 88 GLU A CA 1
ATOM 609 C C . GLU A 1 88 ? -6.336 1.216 -7.025 1.00 83.50 88 GLU A C 1
ATOM 611 O O . GLU A 1 88 ? -5.423 2.024 -7.204 1.00 83.50 88 GLU A O 1
ATOM 616 N N . PRO A 1 89 ? -6.239 -0.016 -7.564 1.00 75.69 89 PRO A N 1
ATOM 617 C CA . PRO A 1 89 ? -5.101 -0.387 -8.387 1.00 75.69 89 PRO A CA 1
ATOM 618 C C . PRO A 1 89 ? -5.195 0.283 -9.760 1.00 75.69 89 PRO A C 1
ATOM 620 O O . PRO A 1 89 ? -6.048 -0.041 -10.595 1.00 75.69 89 PRO A O 1
ATOM 623 N N . GLY A 1 90 ? -4.245 1.170 -10.030 1.00 71.69 90 GLY A N 1
ATOM 624 C CA . GLY A 1 90 ? -4.005 1.734 -11.347 1.00 71.69 90 GLY A CA 1
ATOM 625 C C . GLY A 1 90 ? -3.137 0.812 -12.202 1.00 71.69 90 GLY A C 1
ATOM 626 O O . GLY A 1 90 ? -2.128 0.272 -11.744 1.00 71.69 90 GLY A O 1
ATOM 627 N N . GLY A 1 91 ? -3.496 0.658 -13.479 1.00 71.00 91 GLY A N 1
ATOM 628 C CA . GLY A 1 91 ? -2.626 0.025 -14.467 1.00 71.00 91 GLY A CA 1
ATOM 629 C C . GLY A 1 91 ? -3.253 -1.044 -15.341 1.00 71.00 91 GLY A C 1
ATOM 630 O O . GLY A 1 91 ? -4.349 -1.525 -15.099 1.00 71.00 91 GLY A O 1
ATOM 631 N N . LEU A 1 92 ? -2.510 -1.458 -16.374 1.00 74.69 92 LEU A N 1
ATOM 632 C CA . LEU A 1 92 ? -2.995 -2.426 -17.367 1.00 74.69 92 LEU A CA 1
ATOM 633 C C . LEU A 1 92 ? -3.206 -3.835 -16.797 1.00 74.69 92 LEU A C 1
ATOM 635 O O . LEU A 1 92 ? -4.049 -4.577 -17.306 1.00 74.69 92 LEU A O 1
ATOM 639 N N . LYS A 1 93 ? -2.391 -4.241 -15.816 1.00 78.38 93 LYS A N 1
ATOM 640 C CA . LYS A 1 93 ? -2.453 -5.564 -15.185 1.00 78.38 93 LYS A CA 1
ATOM 641 C C . LYS A 1 93 ? -2.278 -5.432 -13.683 1.00 78.38 93 LYS A C 1
ATOM 643 O O . LYS A 1 93 ? -1.168 -5.151 -13.234 1.00 78.38 93 LYS A O 1
ATOM 648 N N . SER A 1 94 ? -3.329 -5.727 -12.942 1.00 76.44 94 SER A N 1
ATOM 649 C CA . SER A 1 94 ? -3.314 -5.639 -11.489 1.00 76.44 94 SER A CA 1
ATOM 650 C C . SER A 1 94 ? -3.736 -6.966 -10.869 1.00 76.44 94 SER A C 1
ATOM 652 O O . SER A 1 94 ? -4.609 -7.658 -11.396 1.00 76.44 94 SER A O 1
ATOM 654 N N . SER A 1 95 ? -3.083 -7.337 -9.775 1.00 80.88 95 SER A N 1
ATOM 655 C CA . SER A 1 95 ? -3.462 -8.460 -8.920 1.00 80.88 95 SER A CA 1
ATOM 656 C C . SER A 1 95 ? -3.680 -7.921 -7.520 1.00 80.88 95 SER A C 1
ATOM 658 O O . SER A 1 95 ? -2.826 -7.190 -7.022 1.00 80.88 95 SER A O 1
ATOM 660 N N . VAL A 1 96 ? -4.817 -8.247 -6.925 1.00 78.88 96 VAL A N 1
ATOM 661 C CA . VAL A 1 96 ? -5.201 -7.804 -5.589 1.00 78.88 96 VAL A CA 1
ATOM 662 C C . VAL A 1 96 ? -5.657 -9.029 -4.810 1.00 78.88 96 VAL A C 1
ATOM 664 O O . VAL A 1 96 ? -6.605 -9.701 -5.211 1.00 78.88 96 VAL A O 1
ATOM 667 N N . GLU A 1 97 ? -4.967 -9.319 -3.721 1.00 81.06 97 GLU A N 1
ATOM 668 C CA . GLU A 1 97 ? -5.333 -10.342 -2.753 1.00 81.06 97 GLU A CA 1
ATOM 669 C C . GLU A 1 97 ? -5.651 -9.657 -1.442 1.00 81.06 97 GLU A C 1
ATOM 671 O O . GLU A 1 97 ? -4.845 -8.869 -0.954 1.00 81.06 97 GLU A O 1
ATOM 676 N N . VAL A 1 98 ? -6.851 -9.891 -0.920 1.00 74.19 98 VAL A N 1
ATOM 677 C CA . VAL A 1 98 ? -7.275 -9.210 0.295 1.00 74.19 98 VAL A CA 1
ATOM 678 C C . VAL A 1 98 ? -8.075 -10.107 1.212 1.00 74.19 98 VAL A C 1
ATOM 680 O O . VAL A 1 98 ? -9.070 -10.718 0.806 1.00 74.19 98 VAL A O 1
ATOM 683 N N . GLU A 1 99 ? -7.666 -10.096 2.474 1.00 79.75 99 GLU A N 1
ATOM 684 C CA . GLU A 1 99 ? -8.282 -10.839 3.559 1.00 79.75 99 GLU A CA 1
ATOM 685 C C . GLU A 1 99 ? -8.819 -9.883 4.622 1.00 79.75 99 GLU A C 1
ATOM 687 O O . GLU A 1 99 ? -8.126 -8.987 5.101 1.00 79.75 99 GLU A O 1
ATOM 692 N N . GLY A 1 100 ? -10.097 -10.038 4.976 1.00 74.19 100 GLY A N 1
ATOM 693 C CA . GLY A 1 100 ? -10.719 -9.140 5.938 1.00 74.19 100 GLY A CA 1
ATOM 694 C C . GLY A 1 100 ? -12.233 -9.185 6.034 1.00 74.19 100 GLY A C 1
ATOM 695 O O . GLY A 1 100 ? -12.902 -10.074 5.509 1.00 74.19 100 GLY A O 1
ATOM 696 N N . THR A 1 101 ? -12.797 -8.195 6.723 1.00 75.25 101 THR A N 1
ATOM 697 C CA . THR A 1 101 ? -14.254 -8.073 6.905 1.00 75.25 101 THR A CA 1
ATOM 698 C C . THR A 1 101 ? -14.923 -7.193 5.860 1.00 75.25 101 THR A C 1
ATOM 700 O O . THR A 1 101 ? -15.980 -7.554 5.342 1.00 75.25 101 THR A O 1
ATOM 703 N N . THR A 1 102 ? -14.340 -6.031 5.555 1.00 76.19 102 THR A N 1
ATOM 704 C CA . THR A 1 102 ? -14.934 -5.047 4.642 1.00 76.19 102 THR A CA 1
ATOM 705 C C . THR A 1 102 ? -13.902 -4.522 3.663 1.00 76.19 102 THR A C 1
ATOM 707 O O . THR A 1 102 ? -12.803 -4.129 4.052 1.00 76.19 102 THR A O 1
ATOM 710 N N . MET A 1 103 ? -14.268 -4.524 2.382 1.00 72.81 103 MET A N 1
ATOM 711 C CA . MET A 1 103 ? -13.350 -4.204 1.302 1.00 72.81 103 MET A CA 1
ATOM 712 C C . MET A 1 103 ? -14.059 -3.502 0.143 1.00 72.81 103 MET A C 1
ATOM 714 O O . MET A 1 103 ? -15.140 -3.922 -0.280 1.00 72.81 103 MET A O 1
ATOM 718 N N . SER A 1 104 ? -13.408 -2.473 -0.400 1.00 76.25 104 SER A N 1
ATOM 719 C CA . SER A 1 104 ? -13.775 -1.811 -1.653 1.00 76.25 104 SER A CA 1
ATOM 720 C C . SER A 1 104 ? -12.608 -1.865 -2.641 1.00 76.25 104 SER A C 1
ATOM 722 O O . SER A 1 104 ? -11.481 -1.544 -2.269 1.00 76.25 104 SER A O 1
ATOM 724 N N . VAL A 1 105 ? -12.873 -2.258 -3.893 1.00 74.00 105 VAL A N 1
ATOM 725 C CA . VAL A 1 105 ? -11.868 -2.244 -4.972 1.00 74.00 105 VAL A CA 1
ATOM 726 C C . VAL A 1 105 ? -12.381 -1.502 -6.184 1.00 74.00 105 VAL A C 1
ATOM 728 O O . VAL A 1 105 ? -13.401 -1.893 -6.761 1.00 74.00 105 VAL A O 1
ATOM 731 N N . GLU A 1 106 ? -11.626 -0.497 -6.618 1.00 75.44 106 GLU A N 1
ATOM 732 C CA . GLU A 1 106 ? -11.935 0.298 -7.804 1.00 75.44 106 GLU A CA 1
ATOM 733 C C . GLU A 1 106 ? -10.749 0.275 -8.792 1.00 75.44 106 GLU A C 1
ATOM 735 O O . GLU A 1 106 ? -9.754 0.958 -8.605 1.00 75.44 106 GLU A O 1
ATOM 740 N N . PRO A 1 107 ? -10.774 -0.539 -9.861 1.00 68.38 107 PRO A N 1
ATOM 741 C CA . PRO A 1 107 ? -9.695 -0.524 -10.851 1.00 68.38 107 PRO A CA 1
ATOM 742 C C . PRO A 1 107 ? -9.832 0.644 -11.842 1.00 68.38 107 PRO A C 1
ATOM 744 O O . PRO A 1 107 ? -10.873 0.806 -12.482 1.00 68.38 107 PRO A O 1
ATOM 747 N N . ALA A 1 108 ? -8.744 1.380 -12.088 1.00 63.06 108 ALA A N 1
ATOM 748 C CA . ALA A 1 108 ? -8.717 2.548 -12.982 1.00 63.06 108 ALA A CA 1
ATOM 749 C C . ALA A 1 108 ? -8.491 2.219 -14.483 1.00 63.06 108 ALA A C 1
ATOM 751 O O . ALA A 1 108 ? -7.816 2.957 -15.193 1.00 63.06 108 ALA A O 1
ATOM 752 N N . ALA A 1 109 ? -9.100 1.141 -14.993 1.00 58.59 109 ALA A N 1
ATOM 753 C CA . ALA A 1 109 ? -8.935 0.565 -16.343 1.00 58.59 109 ALA A CA 1
ATOM 754 C C . ALA A 1 109 ? -7.715 -0.368 -16.515 1.00 58.59 109 ALA A C 1
ATOM 756 O O . ALA A 1 109 ? -6.581 0.049 -16.747 1.00 58.59 109 ALA A O 1
ATOM 757 N N . GLY A 1 110 ? -7.993 -1.675 -16.485 1.00 61.62 110 GLY A N 1
ATOM 758 C CA . GLY A 1 110 ? -7.024 -2.756 -16.655 1.00 61.62 110 GLY A CA 1
ATOM 759 C C . GLY A 1 110 ? -7.654 -4.120 -16.396 1.00 61.62 110 GLY A C 1
ATOM 760 O O . GLY A 1 110 ? -8.819 -4.204 -16.021 1.00 61.62 110 GLY A O 1
ATOM 761 N N . VAL A 1 111 ? -6.898 -5.198 -16.610 1.00 58.25 111 VAL A N 1
ATOM 762 C CA . VAL A 1 111 ? -7.314 -6.536 -16.158 1.00 58.25 111 VAL A CA 1
ATOM 763 C C . VAL A 1 111 ? -6.946 -6.659 -14.687 1.00 58.25 111 VAL A C 1
ATOM 765 O O . VAL A 1 111 ? -5.761 -6.561 -14.354 1.00 58.25 111 VAL A O 1
ATOM 768 N N . LEU A 1 112 ? -7.946 -6.886 -13.838 1.00 67.44 112 LEU A N 1
ATOM 769 C CA . LEU A 1 112 ? -7.768 -7.065 -12.406 1.00 67.44 112 LEU A CA 1
ATOM 770 C C . LEU A 1 112 ? -8.080 -8.516 -12.020 1.00 67.44 112 LEU A C 1
ATOM 772 O O . LEU A 1 112 ? -9.168 -9.032 -12.280 1.00 67.44 112 LEU A O 1
ATOM 776 N N . CYS A 1 113 ? -7.112 -9.190 -11.407 1.00 67.50 113 CYS A N 1
ATOM 777 C CA . CYS A 1 113 ? -7.346 -10.457 -10.721 1.00 67.50 113 CYS A CA 1
ATOM 778 C C . CYS A 1 113 ? -7.563 -10.143 -9.245 1.00 67.50 113 CYS A C 1
ATOM 780 O O . CYS A 1 113 ? -6.697 -9.514 -8.644 1.00 67.50 113 CYS A O 1
ATOM 782 N N . CYS A 1 114 ? -8.711 -10.534 -8.693 1.00 66.06 114 CYS A N 1
ATOM 783 C CA . CYS A 1 114 ? -9.042 -10.263 -7.299 1.00 66.06 114 CYS A CA 1
ATOM 784 C C . CYS A 1 114 ? -9.366 -11.577 -6.584 1.00 66.06 114 CYS A C 1
ATOM 786 O O . CYS A 1 114 ? -10.307 -12.275 -6.983 1.00 66.06 114 CYS A O 1
ATOM 788 N N . SER A 1 115 ? -8.589 -11.905 -5.555 1.00 68.88 115 SER A N 1
ATOM 789 C CA . SER A 1 115 ? -8.854 -12.975 -4.589 1.00 68.88 115 SER A CA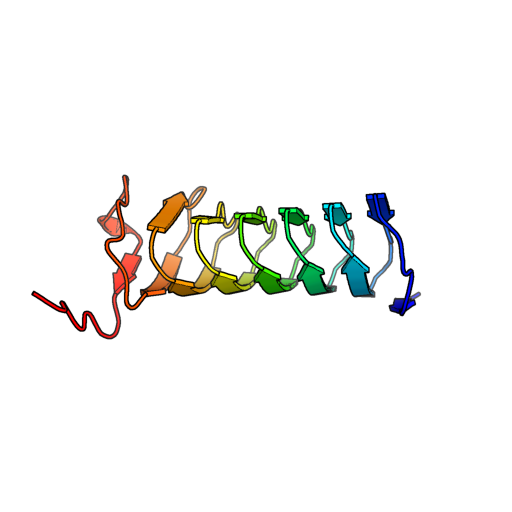 1
ATOM 790 C C . SER A 1 115 ? -9.339 -12.323 -3.294 1.00 68.88 115 SER A C 1
ATOM 792 O O . SER A 1 115 ? -8.589 -11.597 -2.649 1.00 68.88 115 SER A O 1
ATOM 794 N N . CYS A 1 116 ? -10.610 -12.532 -2.932 1.00 62.53 116 CYS A N 1
ATOM 795 C CA . CYS A 1 116 ? -11.175 -12.014 -1.682 1.00 62.53 116 CYS A CA 1
ATOM 796 C C . CYS A 1 116 ? -12.072 -13.051 -1.015 1.00 62.53 116 CYS A C 1
ATOM 798 O O . CYS A 1 116 ? -12.952 -13.631 -1.655 1.00 62.53 116 CYS A O 1
ATOM 800 N N . SER A 1 117 ? -11.901 -13.216 0.293 1.00 64.25 117 SER A N 1
ATOM 801 C CA . SER A 1 117 ? -12.750 -14.045 1.157 1.00 64.25 117 SER A CA 1
ATOM 802 C C . SER A 1 117 ? -13.958 -13.278 1.739 1.00 64.25 117 SER A C 1
ATOM 804 O O . SER A 1 117 ? -14.792 -13.864 2.427 1.00 64.25 117 SER A O 1
ATOM 806 N N . CYS A 1 118 ? -14.101 -11.980 1.433 1.00 54.09 118 CYS A N 1
ATOM 807 C CA . CYS A 1 118 ? -15.076 -11.051 2.028 1.00 54.09 118 CYS A CA 1
ATOM 808 C C . CYS A 1 118 ? -16.186 -10.587 1.055 1.00 54.09 118 CYS A C 1
ATOM 810 O O . CYS A 1 118 ? -16.163 -10.853 -0.147 1.00 54.09 118 CYS A O 1
ATOM 812 N N . SER A 1 119 ? -17.162 -9.824 1.573 1.00 52.41 119 SER A N 1
ATOM 813 C CA . SER A 1 119 ? -18.231 -9.190 0.779 1.00 52.41 119 SER A CA 1
ATOM 814 C C . SER A 1 119 ? -17.692 -8.037 -0.086 1.00 52.41 119 SER A C 1
ATOM 816 O O . SER A 1 119 ? -17.717 -6.879 0.327 1.00 52.41 119 SER A O 1
ATOM 818 N N . CYS A 1 120 ? -17.194 -8.344 -1.285 1.00 52.19 120 CYS A N 1
ATOM 819 C CA . CYS A 1 120 ? -16.664 -7.355 -2.227 1.00 52.19 120 CYS A CA 1
ATOM 820 C C . CYS A 1 120 ? -17.800 -6.611 -2.962 1.00 52.19 120 CYS A C 1
ATOM 822 O O . CYS A 1 120 ? -18.647 -7.235 -3.605 1.00 52.19 120 CYS A O 1
ATOM 824 N N . SER A 1 121 ? -17.823 -5.274 -2.891 1.00 53.25 121 SER A N 1
ATOM 825 C CA . SER A 1 121 ? -18.712 -4.427 -3.705 1.00 53.25 121 SER A CA 1
ATOM 826 C C . SER A 1 121 ? -17.919 -3.796 -4.849 1.00 53.25 121 SER A C 1
ATOM 828 O O . SER A 1 121 ? -17.275 -2.769 -4.662 1.00 53.25 121 SER A O 1
ATOM 830 N N . SER A 1 122 ? -17.949 -4.397 -6.040 1.00 54.81 122 SER A N 1
ATOM 831 C CA . SER A 1 122 ? -17.243 -3.866 -7.219 1.00 54.81 122 SER A CA 1
ATOM 832 C C . SER A 1 122 ? -18.200 -3.152 -8.179 1.00 54.81 122 SER A C 1
ATOM 834 O O . SER A 1 122 ? -19.264 -3.672 -8.517 1.00 54.81 122 SER A O 1
ATOM 836 N N . ARG A 1 123 ? -17.803 -1.972 -8.677 1.00 47.66 123 ARG A N 1
ATOM 837 C CA . ARG A 1 123 ? -18.598 -1.150 -9.613 1.00 47.66 123 ARG A CA 1
ATOM 838 C C . ARG A 1 123 ? -18.433 -1.536 -11.096 1.00 47.66 123 ARG A C 1
ATOM 840 O O . ARG A 1 123 ? -19.274 -1.153 -11.907 1.00 47.66 123 ARG A O 1
ATOM 847 N N . TYR A 1 124 ? -17.423 -2.342 -11.448 1.00 47.38 124 TYR A N 1
ATOM 848 C CA . TYR A 1 124 ? -17.118 -2.744 -12.834 1.00 47.38 124 TYR A CA 1
ATOM 849 C C . TYR A 1 124 ? -16.789 -4.247 -12.961 1.00 47.38 124 TYR A C 1
ATOM 851 O O . TYR A 1 124 ? -15.619 -4.610 -13.065 1.00 47.38 124 TYR A O 1
ATOM 859 N N . PRO A 1 125 ? -17.792 -5.145 -12.979 1.00 53.03 125 PRO A N 1
ATOM 860 C CA . PRO A 1 125 ? -17.568 -6.596 -12.957 1.00 53.03 125 PRO A CA 1
ATOM 861 C C . PRO A 1 125 ? -16.906 -7.171 -14.224 1.00 53.03 125 PRO A C 1
ATOM 863 O O . PRO A 1 125 ? -16.373 -8.273 -14.173 1.00 53.03 125 PRO A O 1
ATOM 866 N N . GLU A 1 126 ? -16.900 -6.454 -15.354 1.00 50.31 126 GLU A N 1
ATOM 867 C CA . GLU A 1 126 ? -16.381 -6.976 -16.636 1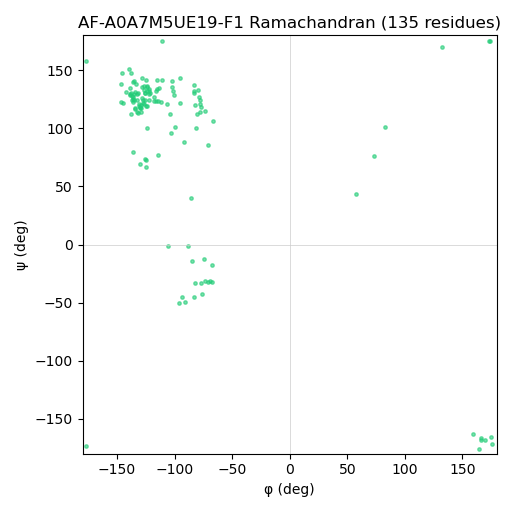.00 50.31 126 GLU A CA 1
ATOM 868 C C . GLU A 1 126 ? -14.845 -7.057 -16.720 1.00 50.31 126 GLU A C 1
ATOM 870 O O . GLU A 1 126 ? -14.306 -7.694 -17.624 1.00 50.31 126 GLU A O 1
ATOM 875 N N . TYR A 1 127 ? -14.1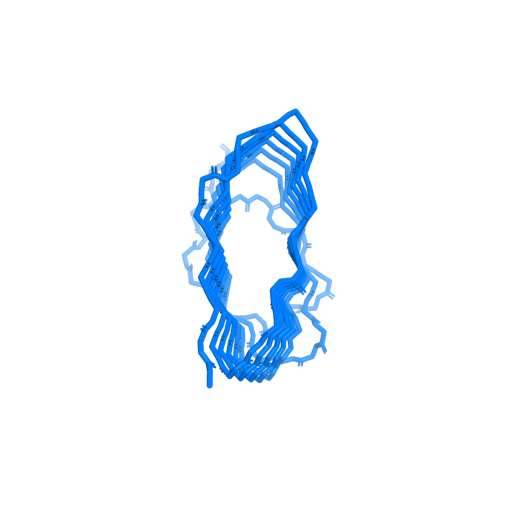34 -6.439 -15.775 1.00 52.38 127 TYR A N 1
ATOM 876 C CA . TYR A 1 127 ? -12.666 -6.401 -15.734 1.00 52.38 127 TYR A CA 1
ATOM 877 C C . TYR A 1 127 ? -12.054 -7.321 -14.666 1.00 52.38 127 TYR A C 1
ATOM 879 O O . TYR A 1 127 ? -10.827 -7.407 -14.569 1.00 52.38 127 TYR A O 1
ATOM 887 N N . PHE A 1 128 ? -12.897 -8.014 -13.891 1.00 57.34 128 PHE A N 1
ATOM 888 C CA . PHE A 1 128 ? -12.489 -8.871 -12.782 1.00 57.34 128 PHE A CA 1
ATOM 889 C C . PHE A 1 128 ? -12.494 -10.350 -13.170 1.00 57.34 128 PHE A C 1
ATOM 891 O O . PHE A 1 128 ? -13.499 -10.888 -13.635 1.00 57.34 128 PHE A O 1
ATOM 898 N N . ILE A 1 129 ? -11.385 -11.038 -12.901 1.00 56.22 129 ILE A N 1
ATOM 899 C CA . ILE A 1 129 ? -11.356 -12.502 -12.845 1.00 56.22 129 ILE A CA 1
ATOM 900 C C . ILE A 1 129 ? -11.415 -12.891 -11.367 1.00 56.22 129 ILE A C 1
ATOM 902 O O . ILE A 1 129 ? -10.405 -12.816 -10.670 1.00 56.22 129 ILE A O 1
ATOM 906 N N . PHE A 1 130 ? -12.597 -13.286 -10.888 1.00 52.44 130 PHE A N 1
ATOM 907 C CA . PHE A 1 130 ? -12.766 -13.829 -9.539 1.00 52.44 130 PHE A CA 1
ATOM 908 C C . PHE A 1 130 ? -12.288 -15.282 -9.518 1.00 52.44 130 PHE A C 1
ATOM 910 O O . PHE A 1 130 ? -12.892 -16.148 -10.158 1.00 52.44 130 PHE A O 1
ATOM 917 N N . GLN A 1 131 ? -11.216 -15.566 -8.781 1.00 45.94 131 GLN A N 1
ATOM 918 C CA . GLN A 1 131 ? -10.864 -16.935 -8.414 1.00 45.94 131 GLN A CA 1
ATOM 919 C C . GLN A 1 131 ? -11.174 -17.130 -6.929 1.00 45.94 131 GLN A C 1
ATOM 921 O O . GLN A 1 131 ? -10.629 -16.431 -6.087 1.00 45.94 131 GLN A O 1
ATOM 926 N N . ASN A 1 132 ? -12.043 -18.103 -6.635 1.00 42.16 132 ASN A N 1
ATOM 927 C CA . ASN A 1 132 ? -12.409 -18.560 -5.289 1.00 42.16 132 ASN A CA 1
ATOM 928 C C . ASN A 1 132 ? -13.316 -17.622 -4.464 1.00 42.16 132 ASN A C 1
ATOM 930 O O . ASN A 1 132 ? -12.898 -16.988 -3.503 1.00 42.16 132 ASN A O 1
ATOM 934 N N . ILE A 1 133 ? -14.612 -17.605 -4.792 1.00 41.28 133 ILE A N 1
ATOM 935 C CA . ILE A 1 133 ? -15.638 -17.090 -3.876 1.00 41.28 133 ILE A CA 1
ATOM 936 C C . ILE A 1 133 ? -15.956 -18.208 -2.876 1.00 41.28 133 ILE A C 1
ATOM 938 O O . ILE A 1 133 ? -16.720 -19.120 -3.192 1.00 41.28 133 ILE A O 1
ATOM 942 N N . THR A 1 134 ? -15.400 -18.140 -1.667 1.00 38.59 134 THR A N 1
ATOM 943 C CA . THR A 1 134 ? -15.960 -18.887 -0.532 1.00 38.59 134 THR A CA 1
ATOM 944 C C . THR A 1 134 ? -16.940 -17.961 0.175 1.00 38.59 134 THR A C 1
ATOM 946 O O . THR A 1 134 ? -16.569 -17.205 1.064 1.00 38.59 134 THR A O 1
ATOM 949 N N . THR A 1 135 ? -18.199 -17.956 -0.267 1.00 32.72 135 THR A N 1
ATOM 950 C CA . THR A 1 135 ? -19.271 -17.228 0.422 1.00 32.72 135 THR A CA 1
ATOM 951 C C . THR A 1 135 ? -19.507 -17.900 1.775 1.00 32.72 135 THR A C 1
ATOM 953 O O . THR A 1 135 ? -20.068 -18.995 1.816 1.00 32.72 135 THR A O 1
ATOM 956 N N . PHE A 1 136 ? -19.083 -17.287 2.881 1.00 32.69 136 PHE A N 1
ATOM 957 C CA . PHE A 1 136 ? -19.579 -17.695 4.196 1.00 32.69 136 PHE A CA 1
ATOM 958 C C . PHE A 1 136 ? -20.948 -17.036 4.407 1.00 32.69 136 PHE A C 1
ATOM 960 O O . PHE A 1 136 ? -21.059 -15.810 4.427 1.00 32.69 136 PHE A O 1
ATOM 967 N N . SER A 1 137 ? -21.985 -17.878 4.428 1.00 33.78 137 SER A N 1
ATOM 968 C CA . SER A 1 137 ? -23.388 -17.514 4.668 1.00 33.78 137 SER A CA 1
ATOM 969 C C . SER A 1 137 ? -23.659 -17.178 6.129 1.00 33.78 137 SER A C 1
ATOM 971 O O . SER A 1 137 ? -22.943 -17.704 7.009 1.00 33.78 137 SER A O 1
#

Radius of gyration: 14.41 Å; Cα contacts (8 Å, |Δi|>4): 435; chains: 1; bounding box: 44×29×33 Å

Sequence (137 aa):
MSVKVEEPEGTTMSVEPGGLKSSVEVEGTTMSVEPGGLKSSVEVEGTTMSVE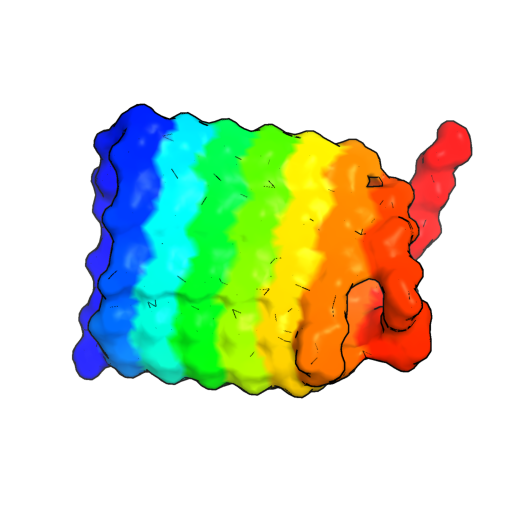PGGLKSSVEVEGTTMSVEPGGLKSSVEVEGTTMSVEPGGLKSSVEVEGTTMSVEPAAGVLCCSCSCSCSSRYPEYFIFQNITTFS

InterPro domains:
  IPR012332 Autotransporter, pectate lyase C-like domain superfamily [G3DSA:2.160.20.20] (6-112)

pLDDT: mean 75.92, std 14.13, range [32.69, 90.38]

Organism: NCBI:txid252671